Protein AF-A0A536N605-F1 (afdb_monomer)

Structure (mmCIF, N/CA/C/O backbone):
data_AF-A0A536N605-F1
#
_entry.id   AF-A0A536N605-F1
#
loop_
_atom_site.group_PDB
_atom_site.id
_atom_site.type_symbol
_atom_site.label_atom_id
_atom_site.label_alt_id
_atom_site.label_comp_id
_atom_site.label_asym_id
_atom_site.label_entity_id
_atom_site.label_seq_id
_atom_site.pdbx_PDB_ins_code
_atom_site.Cartn_x
_atom_site.Cartn_y
_atom_site.Cartn_z
_atom_site.occupancy
_atom_site.B_iso_or_equiv
_atom_site.auth_seq_id
_atom_site.auth_comp_id
_atom_site.auth_asym_id
_atom_site.auth_atom_id
_atom_site.pdbx_PDB_model_num
ATOM 1 N N . MET A 1 1 ? -16.464 3.348 -1.976 1.00 61.38 1 MET A N 1
ATOM 2 C CA . MET A 1 1 ? -16.921 4.718 -1.636 1.00 61.38 1 MET A CA 1
ATOM 3 C C . MET A 1 1 ? -17.407 4.888 -0.192 1.00 61.38 1 MET A C 1
ATOM 5 O O . MET A 1 1 ? -16.890 5.770 0.469 1.00 61.38 1 MET A O 1
ATOM 9 N N . ARG A 1 2 ? -18.336 4.076 0.352 1.00 72.50 2 ARG A N 1
ATOM 10 C CA . ARG A 1 2 ? -18.843 4.253 1.741 1.00 72.50 2 ARG A CA 1
ATOM 11 C C . ARG A 1 2 ? -17.763 4.299 2.839 1.00 72.50 2 ARG A C 1
ATOM 13 O O . ARG A 1 2 ? -17.901 5.083 3.766 1.00 72.50 2 ARG A O 1
ATOM 20 N N . ARG A 1 3 ? -16.698 3.502 2.712 1.00 69.75 3 ARG A N 1
ATOM 21 C CA . ARG A 1 3 ? -15.571 3.456 3.666 1.00 69.75 3 ARG A CA 1
ATOM 22 C C . ARG A 1 3 ? -14.727 4.731 3.679 1.00 69.75 3 ARG A C 1
ATOM 24 O O . ARG A 1 3 ? -14.316 5.184 4.736 1.00 69.75 3 ARG A O 1
ATOM 31 N N . VAL A 1 4 ? -14.546 5.353 2.511 1.00 74.06 4 VAL A N 1
ATOM 32 C CA . VAL A 1 4 ? -13.806 6.620 2.370 1.00 74.06 4 VAL A CA 1
ATOM 33 C C . VAL A 1 4 ? -14.468 7.725 3.195 1.00 74.06 4 VAL A C 1
ATOM 35 O O . VAL A 1 4 ? -13.781 8.491 3.852 1.00 74.06 4 VAL A O 1
ATOM 38 N N . LEU A 1 5 ? -15.805 7.759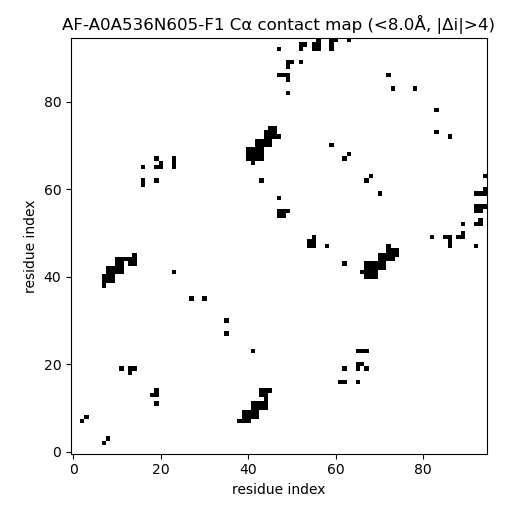 3.240 1.00 84.12 5 LEU A N 1
ATOM 39 C CA . LEU A 1 5 ? -16.559 8.748 4.024 1.00 84.12 5 LEU A CA 1
ATOM 40 C C . LEU A 1 5 ? -16.393 8.592 5.544 1.00 84.12 5 LEU A C 1
ATOM 42 O O . LEU A 1 5 ? -16.736 9.508 6.286 1.00 84.12 5 LEU A O 1
ATOM 46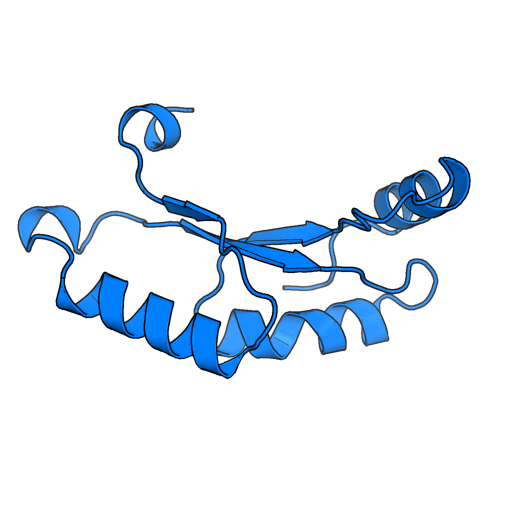 N N . ARG A 1 6 ? -15.913 7.434 6.002 1.00 82.19 6 ARG A N 1
ATOM 47 C CA . ARG A 1 6 ? -15.681 7.125 7.416 1.00 82.19 6 ARG A CA 1
ATOM 48 C C . ARG A 1 6 ? -14.221 7.248 7.827 1.00 82.19 6 ARG A C 1
ATOM 50 O O . ARG A 1 6 ? -13.943 7.154 9.014 1.00 82.19 6 ARG A O 1
ATOM 57 N N . TRP A 1 7 ? -13.319 7.477 6.870 1.00 84.31 7 TRP A N 1
ATOM 58 C CA . TRP A 1 7 ? -11.876 7.485 7.116 1.00 84.31 7 TRP A CA 1
ATOM 59 C C . TRP A 1 7 ? -11.372 6.134 7.676 1.00 84.31 7 TRP A C 1
ATOM 61 O O . TRP A 1 7 ? -10.442 6.090 8.472 1.00 84.31 7 TRP A O 1
ATOM 71 N N . ASP A 1 8 ? -11.986 5.020 7.244 1.00 88.25 8 ASP A N 1
ATOM 72 C CA . ASP A 1 8 ? -11.682 3.645 7.692 1.00 88.25 8 ASP A CA 1
ATOM 73 C C . ASP A 1 8 ? -10.456 3.045 6.974 1.00 88.25 8 ASP A C 1
ATOM 75 O O . ASP A 1 8 ? -10.519 1.965 6.370 1.00 88.25 8 ASP A O 1
ATOM 79 N N . GLY A 1 9 ? -9.342 3.770 6.995 1.00 92.94 9 GLY A N 1
ATOM 80 C CA . GLY A 1 9 ? -8.063 3.268 6.516 1.00 92.94 9 GLY A CA 1
ATOM 81 C C . GLY A 1 9 ? -6.933 4.286 6.611 1.00 92.94 9 GLY A C 1
ATOM 82 O O . GLY A 1 9 ? -7.153 5.466 6.884 1.00 92.94 9 GLY A O 1
ATOM 83 N N . ILE A 1 10 ? -5.717 3.815 6.356 1.00 94.31 10 ILE A N 1
ATOM 84 C CA . ILE A 1 10 ? -4.489 4.607 6.355 1.00 94.31 10 ILE A CA 1
ATOM 85 C C . ILE A 1 10 ? -3.655 4.291 5.113 1.00 94.31 10 ILE A C 1
ATOM 87 O O . ILE A 1 10 ? -3.581 3.144 4.680 1.00 94.31 10 ILE A O 1
ATOM 91 N N . VAL A 1 11 ? -3.007 5.316 4.559 1.00 95.19 11 VAL A N 1
ATOM 92 C CA . VAL A 1 11 ? -1.918 5.156 3.588 1.00 95.19 11 VAL A CA 1
ATOM 93 C C . VAL A 1 11 ? -0.612 5.393 4.331 1.00 95.19 11 VAL A C 1
ATOM 95 O O . VAL A 1 11 ? -0.382 6.502 4.822 1.00 95.19 11 VAL A O 1
ATOM 98 N N . THR A 1 12 ? 0.220 4.361 4.454 1.00 95.94 12 THR A N 1
ATOM 99 C CA . THR A 1 12 ? 1.475 4.459 5.202 1.00 95.94 12 THR A CA 1
ATOM 100 C C . THR A 1 12 ? 2.442 5.400 4.486 1.00 95.94 12 THR A C 1
ATOM 102 O O . THR A 1 12 ? 2.582 5.385 3.263 1.00 95.94 12 THR A O 1
ATOM 105 N N . GLN A 1 13 ? 3.115 6.248 5.261 1.00 94.38 13 GLN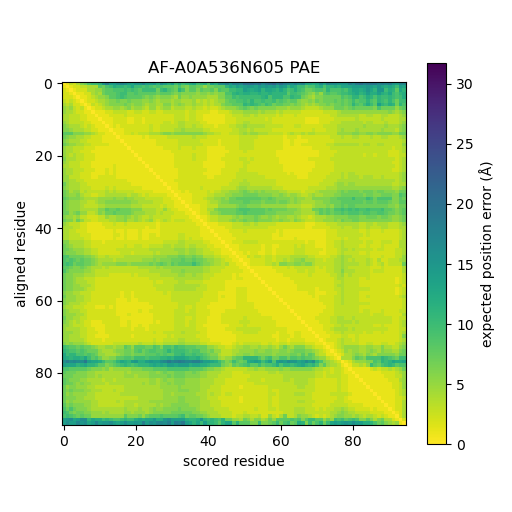 A N 1
ATOM 106 C CA . GLN A 1 13 ? 4.185 7.125 4.772 1.00 94.38 13 GLN A CA 1
ATOM 107 C C . GLN A 1 13 ? 5.553 6.509 5.093 1.00 94.38 13 GLN A C 1
ATOM 109 O O . GLN A 1 13 ? 6.446 7.178 5.599 1.00 94.38 13 GLN A O 1
ATOM 114 N N . THR A 1 14 ? 5.657 5.200 4.874 1.00 93.75 14 THR A N 1
ATOM 115 C CA . THR A 1 14 ? 6.847 4.379 5.100 1.00 93.75 14 THR A CA 1
ATOM 116 C C . THR A 1 14 ? 6.731 3.102 4.275 1.00 93.75 14 THR A C 1
ATOM 118 O O . THR A 1 14 ? 5.620 2.595 4.066 1.00 93.75 14 THR A O 1
ATOM 121 N N . ASP A 1 15 ? 7.876 2.604 3.825 1.00 88.75 15 ASP A N 1
ATOM 122 C CA . ASP A 1 15 ? 8.081 1.311 3.177 1.00 88.75 15 ASP A CA 1
ATOM 123 C C . ASP A 1 15 ? 8.867 0.339 4.081 1.00 88.75 15 ASP A C 1
ATOM 125 O O . ASP A 1 15 ? 9.136 -0.799 3.709 1.00 88.75 15 ASP A O 1
ATOM 129 N N . ALA A 1 16 ? 9.209 0.725 5.313 1.00 96.19 16 ALA A N 1
ATOM 130 C CA . ALA A 1 16 ? 9.863 -0.182 6.244 1.00 96.19 16 ALA A CA 1
ATOM 131 C C . ALA A 1 16 ? 8.845 -1.172 6.834 1.00 96.19 16 ALA A C 1
ATOM 133 O O . ALA A 1 16 ? 7.977 -0.786 7.618 1.00 96.19 16 ALA A O 1
ATOM 134 N N . VAL A 1 17 ? 8.984 -2.469 6.528 1.00 97.25 17 VAL A N 1
ATOM 135 C CA . VAL A 1 17 ? 8.077 -3.533 7.021 1.00 97.25 17 VAL A CA 1
ATOM 136 C C . VAL A 1 17 ? 7.883 -3.468 8.540 1.00 97.25 17 VAL A C 1
ATOM 138 O O . VAL A 1 17 ? 6.757 -3.556 9.012 1.00 97.25 17 VAL A O 1
ATOM 141 N N . GLY A 1 18 ? 8.954 -3.243 9.309 1.00 98.12 18 GLY A N 1
ATOM 142 C CA . GLY A 1 18 ? 8.864 -3.140 10.770 1.00 98.12 18 GLY A CA 1
ATOM 143 C C . GLY A 1 18 ? 8.049 -1.936 11.263 1.00 98.12 18 GLY A C 1
ATOM 144 O O . GLY A 1 18 ? 7.367 -2.031 12.281 1.00 98.12 18 GLY A O 1
ATOM 145 N N . GLU A 1 19 ? 8.065 -0.817 10.536 1.00 98.25 19 GLU A N 1
ATOM 146 C CA . GLU A 1 19 ? 7.209 0.331 10.854 1.00 98.25 19 GLU A CA 1
ATOM 147 C C . GLU A 1 19 ? 5.753 0.060 10.464 1.00 98.25 19 GLU A C 1
ATOM 149 O O . GLU A 1 19 ? 4.845 0.433 11.205 1.00 98.25 19 GLU A O 1
ATOM 154 N N . VAL A 1 20 ? 5.516 -0.649 9.354 1.00 98.00 20 VAL A N 1
ATOM 155 C CA . VAL A 1 20 ? 4.172 -1.114 8.976 1.00 98.00 20 VAL A CA 1
ATOM 156 C C . VAL A 1 20 ? 3.605 -2.046 10.048 1.00 98.00 20 VAL A C 1
ATOM 158 O O . VAL A 1 20 ? 2.463 -1.851 10.458 1.00 98.00 20 VAL A O 1
ATOM 161 N N . THR A 1 21 ? 4.400 -2.984 10.576 1.00 98.44 21 THR A N 1
ATOM 162 C CA . THR A 1 21 ? 4.007 -3.827 11.719 1.00 98.44 21 THR A CA 1
ATOM 163 C C . THR A 1 21 ? 3.575 -2.978 12.913 1.00 98.44 21 THR A C 1
ATOM 165 O O . THR A 1 21 ? 2.480 -3.165 13.437 1.00 98.44 21 THR A O 1
ATOM 168 N N . ALA A 1 22 ? 4.383 -1.988 13.304 1.00 98.38 22 ALA A N 1
ATOM 169 C CA . ALA A 1 22 ? 4.055 -1.113 14.428 1.00 98.38 22 ALA A CA 1
ATOM 170 C C . ALA A 1 22 ? 2.766 -0.299 14.190 1.00 98.38 22 ALA A C 1
ATOM 172 O O . ALA A 1 22 ? 1.999 -0.064 15.127 1.00 98.38 22 ALA A O 1
ATOM 173 N N . ILE A 1 23 ? 2.501 0.117 12.946 1.00 97.69 23 ILE A N 1
ATOM 174 C CA . ILE A 1 23 ? 1.251 0.787 12.559 1.00 97.69 23 ILE A CA 1
ATOM 175 C C . ILE A 1 23 ? 0.061 -0.165 12.703 1.00 97.69 23 ILE A C 1
ATOM 177 O O . ILE A 1 23 ? -0.954 0.232 13.273 1.00 97.69 23 ILE A O 1
ATOM 181 N N . VAL A 1 24 ? 0.174 -1.404 12.219 1.00 96.31 24 VAL A N 1
ATOM 182 C CA . VAL A 1 24 ? -0.894 -2.415 12.316 1.00 96.31 24 VAL A CA 1
ATOM 183 C C . VAL A 1 24 ? -1.237 -2.675 13.782 1.00 96.31 24 VAL A C 1
ATOM 185 O O . VAL A 1 24 ? -2.389 -2.518 14.182 1.00 96.31 24 VAL A O 1
ATOM 188 N N . GLU A 1 25 ? -0.229 -2.943 14.612 1.00 97.00 25 GLU A N 1
ATOM 189 C CA . GLU A 1 25 ? -0.402 -3.161 16.053 1.00 97.00 25 GLU A CA 1
ATOM 190 C C . GLU A 1 25 ? -1.014 -1.941 16.760 1.00 97.00 25 GLU A C 1
ATOM 192 O O . GLU A 1 25 ? -1.829 -2.073 17.678 1.00 97.00 25 GLU A O 1
ATOM 197 N N . TYR A 1 26 ? -0.632 -0.727 16.350 1.00 96.69 26 TYR A N 1
ATOM 198 C CA . TYR A 1 26 ? -1.224 0.502 16.872 1.00 96.69 26 TYR A CA 1
ATOM 199 C C . TYR A 1 26 ? -2.710 0.596 16.513 1.00 96.69 26 TYR A C 1
ATOM 201 O O . TYR A 1 26 ? -3.535 0.869 17.384 1.00 96.69 26 TYR A O 1
ATOM 209 N N . VAL A 1 27 ? -3.066 0.341 15.254 1.00 94.44 27 VAL A N 1
ATOM 210 C CA . VAL A 1 27 ? -4.456 0.359 14.784 1.00 94.44 27 VAL A CA 1
ATOM 211 C C . VAL A 1 27 ? -5.297 -0.668 15.544 1.00 94.44 27 VAL A C 1
ATOM 213 O O . VAL A 1 27 ? -6.373 -0.329 16.035 1.00 94.44 27 VAL A O 1
ATOM 216 N N . GLU A 1 28 ? -4.812 -1.899 15.696 1.00 92.56 28 GLU A N 1
ATOM 217 C CA . GLU A 1 28 ? -5.519 -2.955 16.428 1.00 92.56 28 GLU A CA 1
ATOM 218 C C . GLU A 1 28 ? -5.757 -2.592 17.899 1.00 92.56 28 GLU A C 1
ATOM 220 O O . GLU A 1 28 ? -6.840 -2.834 18.443 1.00 92.56 28 GLU A O 1
ATOM 225 N N . ARG A 1 29 ? -4.763 -1.971 18.545 1.00 95.06 29 ARG A N 1
ATOM 226 C CA . ARG A 1 29 ? -4.846 -1.574 19.953 1.00 95.06 29 ARG A CA 1
ATOM 227 C C . ARG A 1 29 ? -5.784 -0.389 20.176 1.00 95.06 29 ARG A C 1
ATOM 229 O O . ARG A 1 29 ? -6.608 -0.431 21.092 1.00 95.06 29 ARG A O 1
ATOM 236 N N . GLU A 1 30 ? -5.650 0.656 19.363 1.00 94.69 30 GLU A N 1
ATOM 237 C CA . GLU A 1 30 ? -6.284 1.957 19.603 1.00 94.69 30 GLU A CA 1
ATOM 238 C C . GLU A 1 30 ? -7.668 2.094 18.962 1.00 94.69 30 GLU A C 1
ATOM 240 O O . GLU A 1 30 ? -8.424 3.000 19.327 1.00 94.69 30 GLU A O 1
ATOM 245 N N . ARG A 1 31 ? -8.049 1.216 18.019 1.00 91.94 31 ARG A N 1
ATOM 246 C CA . ARG A 1 31 ? -9.383 1.312 17.415 1.00 91.94 31 ARG A CA 1
ATOM 247 C C . ARG A 1 31 ? -10.487 1.123 18.473 1.00 91.94 31 ARG A C 1
ATOM 249 O O . ARG A 1 31 ? -10.464 0.127 19.215 1.00 91.94 31 ARG A O 1
ATOM 256 N N . PRO A 1 32 ? -11.480 2.042 18.516 1.00 92.06 32 PRO A N 1
ATOM 257 C CA . PRO A 1 32 ? -12.636 1.948 19.400 1.00 92.06 32 PRO A CA 1
ATOM 258 C C . PRO A 1 32 ? -13.335 0.596 19.296 1.00 92.06 32 PRO A C 1
ATOM 260 O O . PRO A 1 32 ? -13.441 0.024 18.210 1.00 92.06 32 PRO A O 1
ATOM 263 N N . ALA A 1 33 ? -13.825 0.089 20.427 1.00 90.75 33 ALA A N 1
ATOM 264 C CA . ALA A 1 33 ? -14.403 -1.251 20.516 1.00 90.75 33 ALA A CA 1
ATOM 265 C C . ALA A 1 33 ? -15.570 -1.477 19.537 1.00 90.75 33 ALA A C 1
ATOM 267 O O . ALA A 1 33 ? -15.678 -2.554 18.962 1.00 90.75 33 ALA A O 1
ATOM 268 N N . ASP A 1 34 ? -16.395 -0.458 19.293 1.00 91.00 34 ASP A N 1
ATOM 269 C CA . ASP A 1 34 ? -17.526 -0.485 18.355 1.00 91.00 34 ASP A CA 1
ATOM 270 C C . ASP A 1 34 ? -17.108 -0.509 16.871 1.00 91.00 34 ASP A C 1
ATOM 272 O O . ASP A 1 34 ? -17.921 -0.800 15.987 1.00 91.00 34 ASP A O 1
ATOM 276 N N . LEU A 1 35 ? -15.835 -0.227 16.585 1.00 88.81 35 LEU A N 1
ATOM 277 C CA . LEU A 1 35 ? -15.266 -0.247 15.240 1.00 88.81 35 LEU A CA 1
ATOM 278 C C . LEU A 1 35 ? -14.396 -1.479 14.970 1.00 88.81 35 LEU A C 1
ATOM 280 O O . LEU A 1 35 ? -14.070 -1.716 13.809 1.00 88.81 35 LEU A O 1
ATOM 284 N N . ARG A 1 36 ? -14.030 -2.271 15.988 1.00 85.12 36 ARG A N 1
ATOM 285 C CA . ARG A 1 36 ? -13.078 -3.393 15.846 1.00 85.12 36 ARG A CA 1
ATOM 286 C C . ARG A 1 36 ? -13.516 -4.445 14.830 1.00 85.12 36 ARG A C 1
ATOM 288 O O . ARG A 1 36 ? -12.688 -4.893 14.048 1.00 85.12 36 ARG A O 1
ATOM 295 N N . ASP A 1 37 ? -14.808 -4.755 14.777 1.00 86.94 37 ASP A N 1
ATOM 296 C CA . ASP A 1 37 ? -15.360 -5.730 13.823 1.00 86.94 37 ASP A CA 1
ATOM 297 C C . ASP A 1 37 ? -15.584 -5.144 12.415 1.00 86.94 37 ASP A C 1
ATOM 299 O O . ASP A 1 37 ? -16.031 -5.836 11.499 1.00 86.94 37 ASP A O 1
ATOM 303 N N . GLN A 1 38 ? -15.307 -3.850 12.217 1.00 88.00 38 GLN A N 1
ATOM 304 C CA . GLN A 1 38 ? -15.450 -3.187 10.924 1.00 88.00 38 GLN A CA 1
ATOM 305 C C . GLN A 1 38 ? -14.111 -3.186 10.171 1.00 88.00 38 GLN A C 1
ATOM 307 O O . GLN A 1 38 ? -13.087 -2.870 10.779 1.00 88.00 38 GLN A O 1
ATOM 312 N N . PRO A 1 39 ? -14.094 -3.442 8.848 1.00 87.12 39 PRO A N 1
ATOM 313 C CA . PRO A 1 39 ? -12.861 -3.432 8.060 1.00 87.12 39 PRO A CA 1
ATOM 314 C C . PRO A 1 39 ? -12.102 -2.100 8.147 1.00 87.12 39 PRO A C 1
ATOM 316 O O . PRO A 1 39 ? -12.706 -1.033 8.000 1.00 87.12 39 PRO A O 1
ATOM 319 N N . PHE A 1 40 ? -10.776 -2.153 8.278 1.00 92.25 40 PHE A N 1
ATOM 320 C CA . PHE A 1 40 ? -9.876 -0.997 8.216 1.00 92.25 40 PHE A CA 1
ATOM 321 C C . PHE A 1 40 ? -8.754 -1.286 7.221 1.00 92.25 40 PHE A C 1
ATOM 323 O O . PHE A 1 40 ? -8.062 -2.287 7.376 1.00 92.25 40 PHE A O 1
ATOM 330 N N . GLU A 1 41 ? -8.593 -0.447 6.194 1.00 93.19 41 GLU A N 1
ATOM 331 C CA . GLU A 1 41 ? -7.545 -0.697 5.198 1.00 93.19 41 GLU A CA 1
ATOM 332 C C . GLU A 1 41 ? -6.207 -0.130 5.649 1.00 93.19 41 GLU A C 1
ATOM 334 O O . GLU A 1 41 ? -6.102 1.038 6.018 1.00 93.19 41 GLU A O 1
ATOM 339 N N . ILE A 1 42 ? -5.166 -0.934 5.515 1.00 95.56 42 ILE A N 1
ATOM 340 C CA . ILE A 1 42 ? -3.776 -0.502 5.594 1.00 95.56 42 ILE A CA 1
ATOM 341 C C . ILE A 1 42 ? -3.217 -0.572 4.176 1.00 95.56 42 ILE A C 1
ATOM 343 O O . ILE A 1 42 ? -3.135 -1.653 3.587 1.00 95.56 42 ILE A O 1
ATOM 347 N N . VAL A 1 43 ? -2.922 0.591 3.601 1.00 95.69 43 VAL A N 1
ATOM 348 C CA . VAL A 1 43 ? -2.415 0.738 2.236 1.00 95.69 43 VAL A CA 1
ATOM 349 C C . VAL A 1 43 ? -0.928 1.049 2.303 1.00 95.69 43 VAL A C 1
ATOM 351 O O . VAL A 1 43 ? -0.542 2.082 2.851 1.00 95.69 43 VAL A O 1
ATOM 354 N N . VAL A 1 44 ? -0.113 0.168 1.733 1.00 96.75 44 VAL A N 1
ATOM 355 C CA . VAL A 1 44 ? 1.340 0.340 1.628 1.00 96.75 44 VAL A CA 1
ATOM 356 C C . VAL A 1 44 ? 1.700 0.735 0.200 1.00 96.75 44 VAL A C 1
ATOM 358 O O . VAL A 1 44 ? 0.953 0.470 -0.743 1.00 96.75 44 VAL A O 1
ATOM 361 N N . GLN A 1 45 ? 2.822 1.426 0.045 1.00 94.12 45 GLN A N 1
ATOM 362 C CA . GLN A 1 45 ? 3.277 1.985 -1.220 1.00 94.12 45 GLN A CA 1
ATOM 363 C C . GLN A 1 45 ? 4.701 1.511 -1.503 1.00 94.12 45 GLN A C 1
ATOM 365 O O . GLN A 1 45 ? 5.504 1.397 -0.582 1.00 94.12 45 GLN A O 1
ATOM 370 N N . GLY A 1 46 ? 5.023 1.296 -2.772 1.00 92.50 46 GLY A N 1
ATOM 371 C CA . GLY A 1 46 ? 6.373 0.965 -3.215 1.00 92.50 46 GLY A CA 1
ATOM 372 C C . GLY A 1 46 ? 6.392 0.631 -4.699 1.00 92.50 46 GLY A C 1
ATOM 373 O O . GLY A 1 46 ? 5.400 0.825 -5.392 1.00 92.50 46 GLY A O 1
ATOM 374 N N . SER A 1 47 ? 7.500 0.094 -5.196 1.00 91.50 47 SER A N 1
ATOM 375 C CA . SER A 1 47 ? 7.662 -0.243 -6.614 1.00 91.50 47 SER A CA 1
ATOM 376 C C . SER A 1 47 ? 7.928 -1.734 -6.778 1.00 91.50 47 SER A C 1
ATOM 378 O O . SER A 1 47 ? 8.744 -2.295 -6.047 1.00 91.50 47 SER A O 1
ATOM 380 N N . THR A 1 48 ? 7.261 -2.374 -7.740 1.00 92.88 48 THR A N 1
ATOM 381 C CA . THR A 1 48 ? 7.531 -3.770 -8.114 1.00 92.88 48 THR A CA 1
ATOM 382 C C . THR A 1 48 ? 8.076 -3.880 -9.539 1.00 92.88 48 THR A C 1
ATOM 384 O O . THR A 1 48 ? 7.954 -2.959 -10.356 1.00 92.88 48 THR A O 1
ATOM 387 N N . ALA A 1 49 ? 8.712 -5.009 -9.860 1.00 90.69 49 ALA A N 1
ATOM 388 C CA . ALA A 1 49 ? 9.142 -5.294 -11.224 1.00 90.69 49 ALA A CA 1
ATOM 389 C C . ALA A 1 49 ? 7.944 -5.625 -12.124 1.00 90.69 49 ALA A C 1
ATOM 391 O O . ALA A 1 49 ? 7.095 -6.444 -11.786 1.00 90.69 49 ALA A O 1
ATOM 392 N N . ALA A 1 50 ? 7.890 -5.001 -13.304 1.00 91.00 50 ALA A N 1
ATOM 393 C CA . ALA A 1 50 ? 6.798 -5.205 -14.261 1.00 91.00 50 ALA A CA 1
ATOM 394 C C . ALA A 1 50 ? 6.919 -6.519 -15.050 1.00 91.00 50 ALA A C 1
ATOM 396 O O . ALA A 1 50 ? 5.941 -7.014 -15.599 1.00 91.00 50 ALA A O 1
ATOM 397 N N . ASP A 1 51 ? 8.139 -7.018 -15.207 1.00 92.62 51 ASP A N 1
ATOM 398 C CA . ASP A 1 51 ? 8.504 -8.139 -16.071 1.00 92.62 51 ASP A CA 1
ATOM 399 C C . ASP A 1 51 ? 8.674 -9.460 -15.316 1.00 92.62 51 ASP A C 1
ATOM 401 O O . ASP A 1 51 ? 8.813 -10.506 -15.949 1.00 92.62 51 ASP A O 1
ATOM 405 N N . ASP A 1 52 ? 8.586 -9.426 -13.986 1.00 94.06 52 ASP A N 1
ATOM 406 C CA . ASP A 1 52 ? 8.669 -10.600 -13.125 1.00 94.06 52 ASP A CA 1
ATOM 407 C C . ASP A 1 52 ? 7.545 -10.589 -12.069 1.00 94.06 52 ASP A C 1
ATOM 409 O O . ASP A 1 52 ? 7.714 -10.066 -10.963 1.00 94.06 52 ASP A O 1
ATOM 413 N N . PRO A 1 53 ? 6.373 -11.176 -12.388 1.00 91.88 53 PRO A N 1
ATOM 414 C CA . PRO A 1 53 ? 5.252 -11.263 -11.453 1.00 91.88 53 PRO A CA 1
ATOM 415 C C . PRO A 1 53 ? 5.571 -12.043 -10.169 1.00 91.88 53 PRO A C 1
ATOM 417 O O . P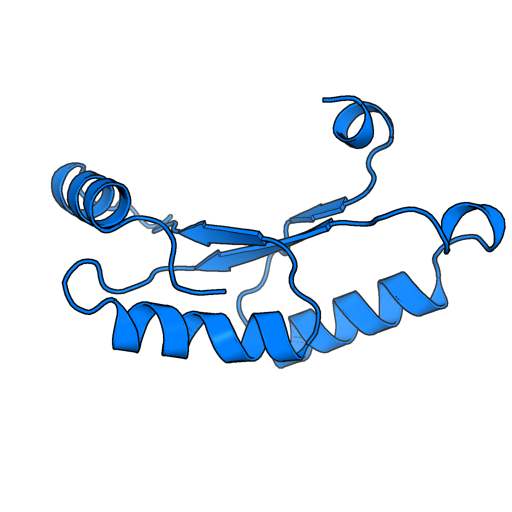RO A 1 53 ? 4.957 -11.789 -9.129 1.00 91.88 53 PRO A O 1
ATOM 420 N N . ALA A 1 54 ? 6.512 -12.994 -10.222 1.00 93.88 54 ALA A N 1
ATOM 421 C CA . ALA A 1 54 ? 6.921 -13.751 -9.044 1.00 93.88 54 ALA A CA 1
ATOM 422 C C . ALA A 1 54 ? 7.718 -12.849 -8.096 1.00 93.88 54 ALA A C 1
ATOM 424 O O . ALA A 1 54 ? 7.350 -12.730 -6.929 1.00 93.88 54 ALA A O 1
ATOM 425 N N . GLN A 1 55 ? 8.707 -12.118 -8.617 1.00 95.44 55 GLN A N 1
ATOM 426 C CA . GLN A 1 55 ? 9.447 -11.118 -7.844 1.00 95.44 55 GLN A CA 1
ATOM 427 C C . GLN A 1 55 ? 8.533 -10.005 -7.310 1.00 95.44 55 GLN A C 1
ATOM 429 O O . GLN A 1 55 ? 8.699 -9.557 -6.174 1.00 95.44 55 GLN A O 1
ATOM 434 N N . ALA A 1 56 ? 7.549 -9.561 -8.096 1.00 94.81 56 ALA A N 1
ATOM 435 C CA . ALA A 1 56 ? 6.575 -8.568 -7.649 1.00 94.81 56 ALA A CA 1
ATOM 436 C C . ALA A 1 56 ? 5.764 -9.075 -6.444 1.00 94.81 56 ALA A C 1
ATOM 438 O O . ALA A 1 56 ? 5.592 -8.357 -5.462 1.00 94.81 56 ALA A O 1
ATOM 439 N N . SER A 1 57 ? 5.332 -10.338 -6.480 1.00 94.75 57 SER A N 1
ATOM 440 C CA . SER A 1 57 ? 4.623 -10.975 -5.363 1.00 94.75 57 SER A CA 1
ATOM 441 C C . SER A 1 57 ? 5.534 -11.159 -4.142 1.00 94.75 57 SER A C 1
ATOM 443 O O . SER A 1 57 ? 5.135 -10.858 -3.021 1.00 94.75 57 SER A O 1
ATOM 445 N N . GLU A 1 58 ? 6.787 -11.580 -4.343 1.00 95.94 58 GLU A N 1
ATOM 446 C CA . GLU A 1 58 ? 7.792 -11.692 -3.273 1.00 95.94 58 GLU A CA 1
ATOM 447 C C . GLU A 1 58 ? 8.102 -10.345 -2.613 1.00 95.94 58 GLU A C 1
ATOM 449 O O . GLU A 1 58 ? 8.307 -10.292 -1.403 1.00 95.94 58 GLU A O 1
ATOM 454 N N . THR A 1 59 ? 8.084 -9.257 -3.388 1.00 95.69 59 THR A N 1
ATOM 455 C CA . THR A 1 59 ? 8.295 -7.891 -2.889 1.00 95.69 59 THR A CA 1
ATOM 456 C C . THR A 1 59 ? 7.174 -7.457 -1.946 1.00 95.69 59 THR A C 1
ATOM 458 O O . THR A 1 59 ? 7.441 -6.818 -0.931 1.00 95.69 59 THR A O 1
ATOM 461 N N . VAL A 1 60 ? 5.920 -7.803 -2.259 1.00 96.50 60 VAL A N 1
ATOM 462 C CA . VAL A 1 60 ? 4.751 -7.338 -1.491 1.00 96.50 60 VAL A CA 1
ATOM 463 C C . VAL A 1 60 ? 4.407 -8.261 -0.318 1.00 96.50 60 VAL A C 1
ATOM 465 O O . VAL A 1 60 ? 3.867 -7.806 0.693 1.00 96.50 60 VAL A O 1
ATOM 468 N N . ARG A 1 61 ? 4.768 -9.544 -0.399 1.00 96.88 61 ARG A N 1
ATOM 469 C CA . ARG A 1 61 ? 4.424 -10.560 0.605 1.00 96.88 61 ARG A CA 1
ATOM 470 C C . ARG A 1 61 ? 4.782 -10.196 2.057 1.00 96.88 61 ARG A C 1
ATOM 472 O O . ARG A 1 61 ? 3.913 -10.375 2.903 1.00 96.88 61 ARG A O 1
ATOM 479 N N . PRO A 1 62 ? 5.952 -9.607 2.377 1.00 97.56 62 PRO A N 1
ATOM 480 C CA . PRO A 1 62 ? 6.260 -9.199 3.749 1.00 97.56 62 PRO A CA 1
ATOM 481 C C . PRO A 1 62 ? 5.271 -8.188 4.342 1.00 97.56 62 PRO A C 1
ATOM 483 O O . PRO A 1 62 ? 5.077 -8.166 5.552 1.00 97.56 62 PRO A O 1
ATOM 486 N N . TYR A 1 63 ? 4.640 -7.352 3.511 1.00 97.69 63 TYR A N 1
ATOM 487 C CA . TYR A 1 63 ? 3.633 -6.390 3.964 1.00 97.69 63 TYR A CA 1
ATOM 488 C C . TYR A 1 63 ? 2.281 -7.064 4.199 1.00 97.69 63 TYR A C 1
ATOM 490 O O . TYR A 1 63 ? 1.601 -6.751 5.174 1.00 97.69 63 TYR A O 1
ATOM 498 N N . VAL A 1 64 ? 1.908 -8.013 3.334 1.00 96.50 64 VAL A N 1
ATOM 499 C CA . VAL A 1 64 ? 0.706 -8.844 3.516 1.00 96.50 64 VAL A CA 1
ATOM 500 C C . VAL A 1 64 ? 0.810 -9.641 4.815 1.00 96.50 64 VAL A C 1
ATOM 502 O O . VAL A 1 64 ? -0.126 -9.634 5.612 1.00 96.50 64 VAL A O 1
ATOM 505 N N . ASP A 1 65 ? 1.976 -10.243 5.070 1.00 97.31 65 ASP A N 1
ATOM 506 C CA . ASP A 1 65 ? 2.251 -11.042 6.270 1.00 97.31 65 ASP A CA 1
ATOM 507 C C . ASP A 1 65 ? 2.068 -10.239 7.574 1.00 97.31 65 ASP A C 1
ATOM 509 O O . ASP A 1 65 ? 1.759 -10.821 8.614 1.00 97.31 65 ASP A O 1
ATOM 513 N N . VAL A 1 66 ? 2.220 -8.909 7.526 1.00 97.31 66 VAL A N 1
ATOM 514 C CA . VAL A 1 66 ? 2.033 -8.016 8.684 1.00 97.31 66 VAL A CA 1
ATOM 515 C C . VAL A 1 66 ? 0.690 -7.280 8.680 1.00 97.31 66 VAL A C 1
ATOM 517 O O . VAL A 1 66 ? 0.475 -6.436 9.540 1.00 97.31 66 VAL A O 1
ATOM 520 N N . GLY A 1 67 ? -0.223 -7.588 7.754 1.00 96.00 67 GLY A N 1
ATOM 521 C CA . GLY A 1 67 ? -1.594 -7.062 7.757 1.00 96.00 67 GLY A CA 1
ATOM 522 C C . GLY A 1 67 ? -1.870 -5.902 6.796 1.00 96.00 67 GLY A C 1
ATOM 523 O O . GLY A 1 67 ? -2.912 -5.251 6.910 1.00 96.00 67 GLY A O 1
ATOM 524 N N . ALA A 1 68 ? -0.986 -5.626 5.832 1.00 96.44 68 ALA A N 1
ATOM 525 C CA . ALA A 1 68 ? -1.327 -4.732 4.729 1.00 96.44 68 ALA A CA 1
ATOM 526 C C . ALA A 1 68 ? -2.472 -5.321 3.885 1.00 96.44 68 ALA A C 1
ATOM 528 O O . ALA A 1 68 ? -2.524 -6.514 3.604 1.00 96.44 68 ALA A O 1
ATOM 529 N N . THR A 1 69 ? -3.389 -4.454 3.461 1.00 94.62 69 THR A N 1
ATOM 530 C CA . THR A 1 69 ? -4.612 -4.829 2.721 1.00 94.62 69 THR A CA 1
ATOM 531 C C . THR A 1 69 ? -4.590 -4.383 1.261 1.00 94.62 69 THR A C 1
ATOM 533 O O . THR A 1 69 ? -5.288 -4.957 0.429 1.00 94.62 69 THR A O 1
ATOM 536 N N . TRP A 1 70 ? -3.799 -3.352 0.943 1.00 94.00 70 TRP A N 1
ATOM 537 C CA . TRP A 1 70 ? -3.634 -2.817 -0.406 1.00 94.00 70 TRP A CA 1
ATOM 538 C C . TRP A 1 70 ? -2.188 -2.423 -0.665 1.00 94.00 70 TRP A C 1
ATOM 540 O O . TRP A 1 70 ? -1.486 -1.954 0.233 1.00 94.00 70 TRP A O 1
ATOM 550 N N . TRP A 1 71 ? -1.807 -2.526 -1.933 1.00 94.81 71 TRP A N 1
ATOM 551 C CA . TRP A 1 71 ? -0.541 -2.049 -2.461 1.00 94.81 71 TRP A CA 1
ATOM 552 C C . TRP A 1 71 ? -0.787 -0.953 -3.495 1.00 94.81 71 TRP A C 1
ATOM 554 O O . TRP A 1 71 ? -1.589 -1.124 -4.418 1.00 94.81 71 TRP A O 1
ATOM 564 N N . ILE A 1 72 ? -0.085 0.167 -3.357 1.00 93.69 72 ILE A N 1
ATOM 565 C CA . ILE A 1 72 ? 0.050 1.176 -4.402 1.00 93.69 72 ILE A CA 1
ATOM 566 C C . ILE A 1 72 ? 1.410 0.966 -5.052 1.00 93.69 72 ILE A C 1
ATOM 568 O O . ILE A 1 72 ? 2.442 1.259 -4.450 1.00 93.69 72 ILE A O 1
ATOM 572 N N . ASP A 1 73 ? 1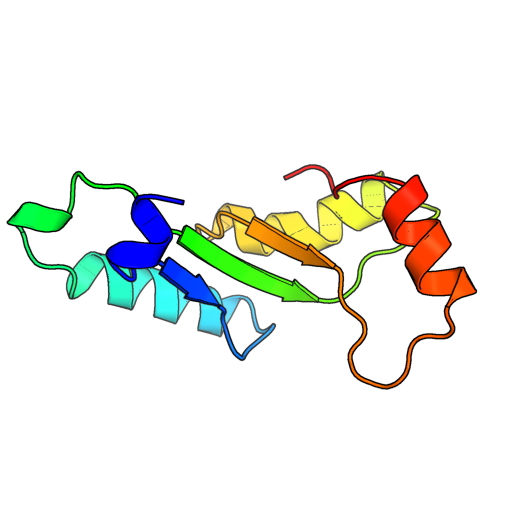.392 0.497 -6.299 1.00 91.69 73 ASP A N 1
ATOM 573 C CA . ASP A 1 73 ? 2.601 0.448 -7.107 1.00 91.69 73 ASP A CA 1
ATOM 574 C C . ASP A 1 73 ? 2.919 1.850 -7.639 1.00 91.69 73 ASP A C 1
ATOM 576 O O . ASP A 1 73 ? 2.293 2.348 -8.583 1.00 91.69 73 ASP A O 1
ATOM 580 N N . ALA A 1 74 ? 3.864 2.508 -6.983 1.00 86.31 74 ALA A N 1
ATOM 581 C CA . ALA A 1 74 ? 4.276 3.858 -7.280 1.00 86.31 74 ALA A CA 1
ATOM 582 C C . ALA A 1 74 ? 5.793 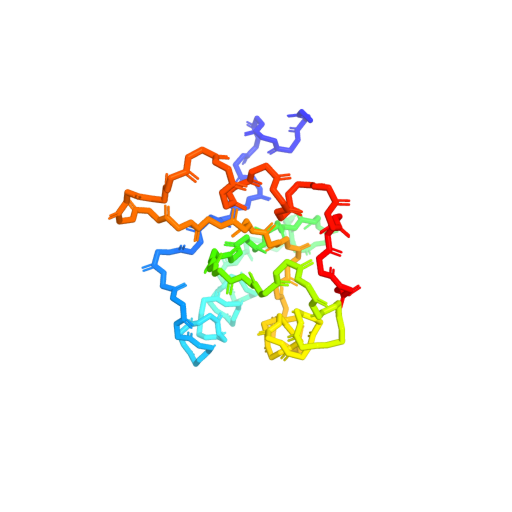4.015 -7.207 1.00 86.31 74 ALA A C 1
ATOM 584 O O . ALA A 1 74 ? 6.488 3.491 -6.344 1.00 86.31 74 ALA A O 1
ATOM 585 N N . ASP A 1 75 ? 6.279 4.819 -8.140 1.00 85.56 75 ASP A N 1
ATOM 586 C CA . ASP A 1 75 ? 7.634 5.338 -8.164 1.00 85.56 75 ASP A CA 1
ATOM 587 C C . ASP A 1 75 ? 7.480 6.861 -8.193 1.00 85.56 75 ASP A C 1
ATOM 589 O O . ASP A 1 75 ? 7.093 7.452 -9.210 1.00 85.56 75 ASP A O 1
ATOM 593 N N . TRP A 1 76 ? 7.630 7.457 -7.008 1.00 83.25 76 TRP A N 1
ATOM 594 C CA . TRP A 1 76 ? 7.313 8.858 -6.735 1.00 83.25 76 TRP A CA 1
ATOM 595 C C . TRP A 1 76 ? 8.420 9.822 -7.191 1.00 83.25 76 TRP A C 1
ATOM 597 O O . TRP A 1 76 ? 8.162 11.018 -7.318 1.00 83.25 76 TRP A O 1
ATOM 607 N N . ASP A 1 77 ? 9.605 9.307 -7.534 1.00 79.50 77 ASP A N 1
ATOM 608 C CA . ASP A 1 77 ? 10.817 10.086 -7.824 1.00 79.50 77 ASP A CA 1
ATOM 609 C C . ASP A 1 77 ? 11.009 10.405 -9.322 1.00 79.50 77 ASP A C 1
ATOM 611 O O . ASP A 1 77 ? 12.118 10.680 -9.776 1.00 79.50 77 ASP A O 1
ATOM 615 N N . ALA A 1 78 ? 9.906 10.449 -10.082 1.00 75.50 78 ALA A N 1
ATOM 616 C CA . ALA A 1 78 ? 9.823 10.729 -11.527 1.00 75.50 78 ALA A CA 1
ATOM 617 C C . ALA A 1 78 ? 9.975 9.516 -12.466 1.00 75.50 78 ALA A C 1
ATOM 619 O O . ALA A 1 78 ? 10.725 9.537 -13.448 1.00 75.50 78 ALA A O 1
ATOM 620 N N . ALA A 1 79 ? 9.155 8.489 -12.242 1.00 83.38 79 ALA A N 1
ATOM 621 C CA . ALA A 1 79 ? 8.995 7.376 -13.171 1.00 83.38 79 ALA A CA 1
ATOM 622 C C . ALA A 1 79 ? 8.622 7.844 -14.597 1.00 83.38 79 ALA A C 1
ATOM 624 O O . ALA A 1 79 ? 7.628 8.557 -14.786 1.00 83.38 79 ALA A O 1
ATOM 625 N N . PRO A 1 80 ? 9.339 7.408 -15.647 1.00 90.31 80 PRO A N 1
ATOM 626 C CA . PRO A 1 80 ? 8.923 7.699 -17.010 1.00 90.31 80 PRO A CA 1
ATOM 627 C C . PRO A 1 80 ? 7.610 6.969 -17.345 1.00 90.31 80 PRO A C 1
ATOM 629 O O . PRO A 1 80 ? 7.424 5.806 -17.006 1.00 90.31 80 PRO A O 1
ATOM 632 N N . VAL A 1 81 ? 6.702 7.611 -18.091 1.00 91.69 81 VAL A N 1
ATOM 633 C CA . VAL A 1 81 ? 5.341 7.087 -18.378 1.00 91.69 81 VAL A CA 1
ATOM 634 C C . VAL A 1 81 ? 5.327 5.631 -18.871 1.00 91.69 81 VAL A C 1
ATOM 636 O O . VAL A 1 81 ? 4.419 4.865 -18.547 1.00 91.69 81 VAL A O 1
ATOM 639 N N . HIS A 1 82 ? 6.326 5.224 -19.657 1.00 92.19 82 HIS A N 1
ATOM 640 C CA . HIS A 1 82 ? 6.405 3.864 -20.183 1.00 92.19 82 HIS A CA 1
ATOM 641 C C . HIS A 1 82 ? 6.712 2.806 -19.104 1.00 92.19 82 HIS A C 1
ATOM 643 O O . HIS A 1 82 ? 6.282 1.666 -19.265 1.00 92.19 82 HIS A O 1
ATOM 649 N N . SER A 1 83 ? 7.422 3.136 -18.016 1.00 88.81 83 SER A N 1
ATOM 650 C CA . SER A 1 83 ? 7.651 2.194 -16.908 1.00 88.81 83 SER A CA 1
ATOM 651 C C . SER A 1 83 ? 6.361 1.972 -16.120 1.00 88.81 83 SER A C 1
ATOM 653 O O . SER A 1 83 ? 5.962 0.827 -15.919 1.00 88.81 83 SER A O 1
ATOM 655 N N . VAL A 1 84 ? 5.641 3.053 -15.808 1.00 90.44 84 VAL A N 1
ATOM 656 C CA . VAL A 1 84 ? 4.333 3.002 -15.137 1.00 90.44 84 VAL A CA 1
ATOM 657 C C . VAL A 1 84 ? 3.321 2.212 -15.970 1.00 90.44 84 VAL A C 1
ATOM 659 O O . VAL A 1 84 ? 2.641 1.330 -15.452 1.00 90.44 84 VAL A O 1
ATOM 662 N N . ARG A 1 85 ? 3.252 2.458 -17.288 1.00 92.25 85 ARG A N 1
ATOM 663 C CA . ARG A 1 85 ? 2.348 1.715 -18.183 1.00 92.25 85 ARG A CA 1
ATOM 664 C C . ARG A 1 85 ? 2.655 0.214 -18.200 1.00 92.25 85 ARG A C 1
ATOM 666 O O . ARG A 1 85 ? 1.713 -0.572 -18.233 1.00 92.25 85 ARG A O 1
ATOM 673 N N . ARG A 1 86 ? 3.935 -0.182 -18.164 1.00 92.38 86 ARG A N 1
ATOM 674 C CA . ARG A 1 86 ? 4.321 -1.600 -18.088 1.00 92.38 86 ARG A CA 1
ATOM 675 C C . ARG A 1 86 ? 3.834 -2.252 -16.793 1.00 92.38 86 ARG A C 1
ATOM 677 O O . ARG A 1 86 ? 3.258 -3.327 -16.873 1.00 92.38 86 ARG A O 1
ATOM 684 N N . ARG A 1 87 ? 3.977 -1.593 -15.637 1.00 91.06 87 ARG A N 1
ATOM 685 C CA . ARG A 1 87 ? 3.464 -2.119 -14.355 1.00 91.06 87 ARG A CA 1
ATOM 686 C C . ARG A 1 87 ? 1.939 -2.248 -14.349 1.00 91.06 87 ARG A C 1
ATOM 688 O O . ARG A 1 87 ? 1.418 -3.289 -13.979 1.00 91.06 87 ARG A O 1
ATOM 695 N N . ILE A 1 88 ? 1.218 -1.258 -14.886 1.00 91.75 88 ILE A N 1
ATOM 696 C CA . ILE A 1 88 ? -0.247 -1.350 -15.049 1.00 91.75 88 ILE A CA 1
ATOM 697 C C . ILE A 1 88 ? -0.642 -2.564 -15.907 1.00 91.75 88 ILE A C 1
ATOM 699 O O . ILE A 1 88 ? -1.617 -3.2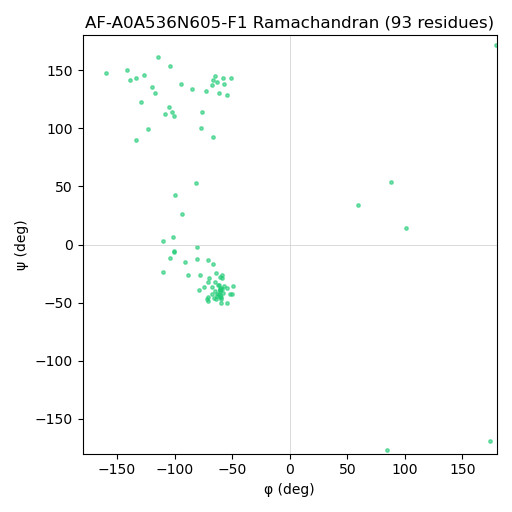43 -15.597 1.00 91.75 88 ILE A O 1
ATOM 703 N N . GLN A 1 89 ? 0.095 -2.836 -16.988 1.00 93.81 89 GLN A N 1
ATOM 704 C CA . GLN A 1 89 ? -0.160 -3.981 -17.869 1.00 93.81 89 GLN A CA 1
ATOM 705 C C . GLN A 1 89 ? 0.200 -5.326 -17.230 1.00 93.81 89 GLN A C 1
ATOM 707 O O . GLN A 1 89 ? -0.461 -6.317 -17.533 1.00 93.81 89 GLN A O 1
ATOM 712 N N . ALA A 1 90 ? 1.218 -5.359 -16.366 1.00 91.88 90 ALA A N 1
ATOM 713 C CA . ALA A 1 90 ? 1.592 -6.543 -15.594 1.00 91.88 90 ALA A CA 1
ATOM 714 C C . ALA A 1 90 ? 0.489 -6.962 -14.605 1.00 91.88 90 ALA A C 1
ATOM 716 O O . ALA A 1 90 ? 0.367 -8.140 -14.278 1.00 91.88 90 ALA A O 1
ATOM 717 N N . GLY A 1 91 ? -0.357 -6.011 -14.200 1.00 90.94 91 GLY A N 1
ATOM 718 C CA . GLY A 1 91 ? -1.423 -6.237 -13.236 1.00 90.94 91 GLY A CA 1
ATOM 719 C C . GLY A 1 91 ? -0.925 -6.116 -11.794 1.00 90.94 91 GLY A C 1
ATOM 720 O O . GLY A 1 91 ? 0.223 -5.740 -11.559 1.00 90.94 91 GLY A O 1
ATOM 721 N N . PRO A 1 92 ? -1.803 -6.360 -10.810 1.00 90.31 92 PRO A N 1
ATOM 722 C CA . PRO A 1 92 ? -1.419 -6.272 -9.410 1.00 90.31 92 PRO A CA 1
ATOM 723 C C . PRO A 1 92 ? -0.375 -7.348 -9.056 1.00 90.31 92 PRO A C 1
ATOM 725 O O . PRO A 1 92 ? -0.482 -8.473 -9.557 1.00 90.31 92 PRO A O 1
ATOM 728 N N . PRO A 1 93 ? 0.589 -7.046 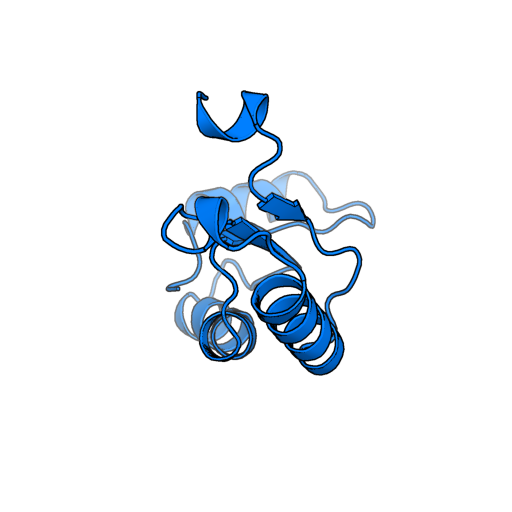-8.164 1.00 87.19 93 PRO A N 1
ATOM 729 C CA . PRO A 1 93 ? 1.404 -8.083 -7.538 1.00 87.19 93 PRO A CA 1
ATOM 730 C C . PRO A 1 93 ? 0.479 -9.058 -6.800 1.00 87.19 93 PRO A C 1
ATOM 732 O O . PRO A 1 93 ? -0.550 -8.643 -6.260 1.00 87.19 93 PRO A O 1
ATOM 735 N N . GLY A 1 94 ? 0.804 -10.352 -6.808 1.00 76.38 94 GLY A N 1
ATOM 736 C CA . GLY A 1 94 ? 0.010 -11.366 -6.118 1.00 76.38 94 GLY A CA 1
ATOM 737 C C . GLY A 1 94 ? 0.085 -11.159 -4.608 1.00 76.38 94 GLY A C 1
ATOM 738 O O . GLY A 1 94 ? 1.026 -11.642 -3.982 1.00 76.38 94 GLY A O 1
ATOM 739 N N . MET A 1 95 ? -0.875 -10.408 -4.062 1.00 64.62 95 MET A N 1
ATOM 740 C CA . MET A 1 95 ? -1.139 -10.296 -2.624 1.00 64.62 95 MET A CA 1
ATOM 741 C C . MET A 1 95 ? -2.001 -11.450 -2.130 1.00 64.62 95 MET A C 1
ATOM 743 O O . MET A 1 95 ? -2.925 -11.857 -2.874 1.00 64.62 95 MET A O 1
#

Nearest PDB structures (foldseek):
  8qps-assembly1_B  TM=4.599E-01  e=5.546E-01  Geobacillus sp.
  6d33-assembly1_B  TM=3.605E-01  e=4.572E-01  Halalkalibacterium halodurans C-125
  4xbs-assembly1_B  TM=3.850E-01  e=6.727E-01  Levilactobacillus brevis ATCC 14869 = DSM 20054
  3krb-assembly1_A  TM=4.344E-01  e=8.159E-01  Giardia lamblia ATCC 50803
  6msw-assembly2_B  TM=3.511E-01  e=6.308E-01  Halalkalibacterium halodurans C-125

Radius of gyration: 14.75 Å; Cα contacts (8 Å, |Δi|>4): 111; chains: 1; bounding box: 30×24×41 Å

Sequence (95 aa):
MRRVLRWDGIVTQTDAVGEVTAIVEYVERERPADLRDQPFEIVVQGSTAADDP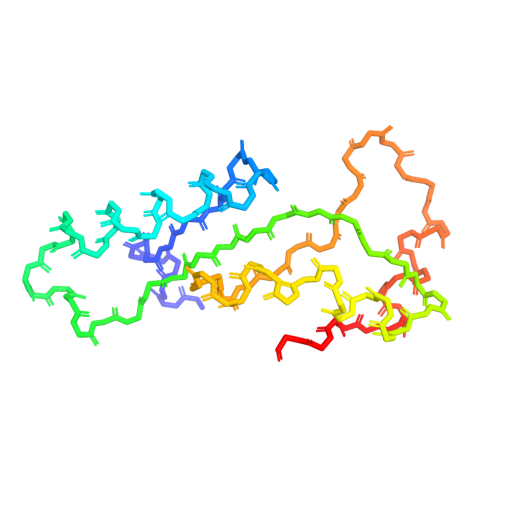AQASETVRPYVDVGATWWIDADWDAAPVHSVRRRIQAGPPGM

pLDDT: mean 91.04, std 7.16, range [61.38, 98.44]

Secondary structure (DSSP, 8-state):
-TTGGGT-EEE-S---HHHHHHHHHHHHHHS-GGGTTS--EEEEEE---SS-HHHHHHHHHHHHHTT--EEEE--TTT--HHHHHHHHHH-----

Mean predicted aligned error: 3.9 Å

Solvent-accessible surface area (backbone atoms only — not comparable to full-atom values): 5686 Å² total; per-residue (Å²): 112,78,53,68,81,68,63,46,54,48,73,52,95,56,74,51,57,71,58,50,37,53,50,43,55,45,51,69,69,68,50,54,80,93,48,62,90,49,83,66,43,34,30,37,50,43,74,63,56,46,89,36,61,65,60,16,16,62,69,48,40,66,42,47,77,50,61,42,70,42,78,44,80,46,61,90,90,70,64,54,70,70,60,56,52,42,33,64,72,57,48,80,55,64,122

Foldseek 3Di:
DVCVVVLQEDEDPDPPLVVLLVVLVCCCVPPDPVCNPPHHAYEYEDAAQLVDLPRQQVSCVSNVVSPHDYYDHDDPPDDDPVRVVSNVVSPHRDD